Protein AF-A0A822BQE5-F1 (afdb_monomer_lite)

InterPro domains:
  IPR013320 Concanavalin A-like lectin/glucanase domain superfamily [SSF49899] (1-48)

pLDDT: mean 92.34, std 3.63, range [80.56, 96.69]

Structure (mmCIF, N/CA/C/O backbone):
data_AF-A0A822BQE5-F1
#
_entry.id   AF-A0A822BQE5-F1
#
loop_
_atom_site.group_PDB
_atom_site.id
_atom_site.type_symbol
_atom_site.label_atom_id
_atom_site.label_alt_id
_atom_site.label_comp_id
_atom_site.label_asym_id
_atom_site.label_entity_id
_atom_site.label_seq_id
_atom_site.pdbx_PDB_ins_code
_atom_site.Cartn_x
_atom_site.Cartn_y
_atom_site.Cartn_z
_atom_site.occupancy
_atom_site.B_iso_or_equiv
_atom_site.auth_seq_id
_atom_site.auth_comp_id
_atom_site.auth_asym_id
_atom_site.auth_atom_id
_atom_site.pdbx_PDB_model_num
ATOM 1 N N . MET A 1 1 ? 10.493 -0.266 -9.839 1.00 83.56 1 MET A N 1
ATOM 2 C CA . MET A 1 1 ? 10.597 -1.739 -9.721 1.00 83.56 1 MET A CA 1
ATOM 3 C C . MET A 1 1 ? 11.284 -2.212 -10.987 1.00 83.56 1 MET A C 1
ATOM 5 O O . MET A 1 1 ? 10.797 -1.836 -12.036 1.00 83.56 1 MET A O 1
ATOM 9 N N . LEU A 1 2 ? 12.421 -2.908 -10.936 1.00 86.81 2 LEU A N 1
ATOM 10 C CA . LEU A 1 2 ? 13.191 -3.242 -12.145 1.00 86.81 2 LEU A CA 1
ATOM 11 C C . LEU A 1 2 ? 13.390 -4.757 -12.283 1.00 86.81 2 LEU A C 1
ATOM 13 O O . LEU A 1 2 ? 13.972 -5.361 -11.389 1.00 86.81 2 LEU A O 1
ATOM 17 N N . GLY A 1 3 ? 12.924 -5.330 -13.396 1.00 88.56 3 GLY A N 1
ATOM 18 C CA . GLY A 1 3 ? 12.949 -6.761 -13.724 1.00 88.56 3 GLY A CA 1
ATOM 19 C C . GLY A 1 3 ? 11.570 -7.277 -14.158 1.00 88.56 3 GLY A C 1
ATOM 20 O O . GLY A 1 3 ? 10.565 -6.881 -13.574 1.00 88.56 3 GLY A O 1
ATOM 21 N N . GLU A 1 4 ? 11.524 -8.153 -15.166 1.00 80.56 4 GLU A N 1
ATOM 22 C CA . GLU A 1 4 ? 10.286 -8.766 -15.689 1.00 80.56 4 GLU A CA 1
ATOM 23 C C . GLU A 1 4 ? 9.579 -9.622 -14.624 1.00 80.56 4 GLU A C 1
ATOM 25 O O . GLU A 1 4 ? 8.366 -9.531 -14.458 1.00 80.56 4 GLU A O 1
ATOM 30 N N . ASP A 1 5 ? 10.362 -10.327 -1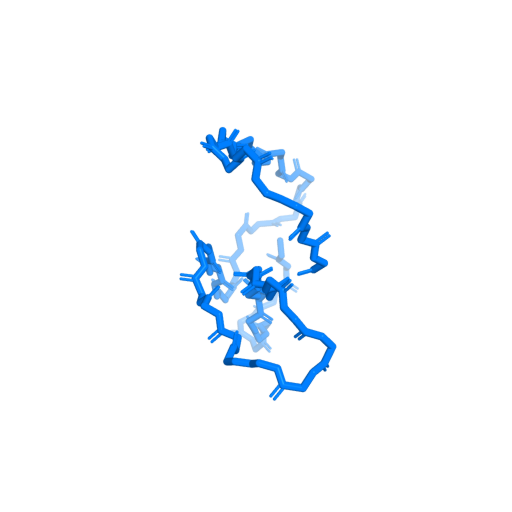3.802 1.00 88.50 5 ASP A N 1
ATOM 31 C CA . ASP A 1 5 ? 9.888 -11.106 -12.650 1.00 88.50 5 ASP A CA 1
ATOM 32 C C . ASP A 1 5 ? 9.815 -10.286 -11.348 1.00 88.50 5 ASP A C 1
ATOM 34 O O . ASP A 1 5 ? 9.745 -10.842 -10.245 1.00 88.5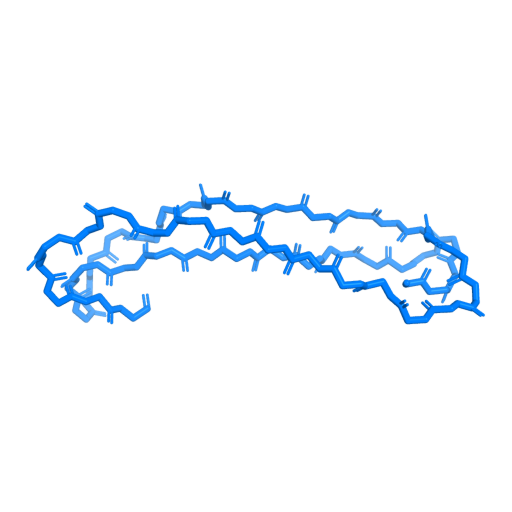0 5 ASP A O 1
ATOM 38 N N . MET A 1 6 ? 9.861 -8.949 -11.425 1.00 84.19 6 MET A N 1
ATOM 39 C CA . MET A 1 6 ? 9.586 -8.123 -10.250 1.00 84.19 6 MET A CA 1
ATOM 40 C C . MET A 1 6 ? 8.150 -8.375 -9.817 1.00 84.19 6 MET A C 1
ATOM 42 O O . MET A 1 6 ? 7.221 -8.021 -10.536 1.00 84.19 6 MET A O 1
ATOM 46 N N . GLY A 1 7 ? 7.993 -8.984 -8.642 1.00 92.50 7 GLY A N 1
ATOM 47 C CA . GLY A 1 7 ? 6.701 -9.376 -8.088 1.00 92.50 7 GLY A CA 1
ATOM 48 C C . GLY A 1 7 ? 5.773 -8.197 -7.778 1.00 92.50 7 GLY A C 1
ATOM 49 O O . GLY A 1 7 ? 5.651 -7.230 -8.527 1.00 92.50 7 GLY A O 1
ATOM 50 N N . GLU A 1 8 ? 5.073 -8.263 -6.653 1.00 95.19 8 GLU A N 1
ATOM 51 C CA . GLU A 1 8 ? 4.069 -7.257 -6.308 1.00 95.19 8 GLU A CA 1
ATOM 52 C C . GLU A 1 8 ? 4.447 -6.480 -5.051 1.00 95.19 8 GLU A C 1
ATOM 54 O O . GLU A 1 8 ? 4.879 -7.050 -4.049 1.00 95.19 8 GLU A O 1
ATOM 59 N N . LEU A 1 9 ? 4.202 -5.172 -5.078 1.00 94.56 9 LEU A N 1
ATOM 60 C CA . LEU A 1 9 ? 4.133 -4.335 -3.890 1.00 94.56 9 LEU A CA 1
ATOM 61 C C . LEU A 1 9 ? 2.673 -3.970 -3.649 1.00 94.56 9 LEU A C 1
ATOM 63 O O . LEU A 1 9 ? 2.069 -3.202 -4.397 1.00 94.56 9 LEU A O 1
ATOM 67 N N . ASN A 1 10 ? 2.122 -4.504 -2.567 1.00 96.50 10 ASN A N 1
ATOM 68 C CA . ASN A 1 10 ? 0.746 -4.283 -2.157 1.00 96.50 10 ASN A CA 1
ATOM 69 C C . ASN A 1 10 ? 0.728 -3.561 -0.806 1.00 96.50 10 ASN A C 1
ATOM 71 O O . ASN A 1 10 ? 1.408 -3.977 0.129 1.00 96.50 10 ASN A O 1
ATOM 75 N N . ILE A 1 11 ? -0.057 -2.491 -0.702 1.00 95.94 11 ILE A N 1
ATOM 76 C CA . ILE A 1 11 ? -0.281 -1.761 0.548 1.00 95.94 11 ILE A CA 1
ATOM 77 C C . ILE A 1 11 ? -1.677 -2.112 1.039 1.00 95.94 11 ILE A C 1
ATOM 79 O O . ILE A 1 11 ? -2.657 -2.045 0.287 1.00 95.94 11 ILE A O 1
ATOM 83 N N . TYR A 1 12 ? -1.750 -2.468 2.313 1.00 96.25 12 TYR A N 1
ATOM 84 C CA . TYR A 1 12 ? -2.980 -2.807 3.004 1.00 96.25 12 TYR A CA 1
ATOM 85 C C . TYR A 1 12 ? -3.173 -1.877 4.195 1.00 96.25 12 TYR A C 1
ATOM 87 O O . TYR A 1 12 ? -2.214 -1.296 4.692 1.00 96.25 12 TYR A O 1
ATOM 95 N N . VAL A 1 13 ? -4.414 -1.780 4.654 1.00 95.94 13 VAL A N 1
ATOM 96 C CA . VAL A 1 13 ? -4.783 -1.169 5.928 1.00 95.94 13 VAL A CA 1
ATOM 97 C C . VAL A 1 13 ? -5.529 -2.191 6.769 1.00 95.94 13 VAL A C 1
ATOM 99 O O . VAL A 1 13 ? -6.383 -2.930 6.268 1.00 95.94 13 VAL A O 1
ATOM 102 N N . ARG A 1 14 ? -5.210 -2.228 8.060 1.00 95.75 14 ARG A N 1
ATOM 103 C CA . ARG A 1 14 ? -5.882 -3.029 9.077 1.00 95.75 14 ARG A CA 1
ATOM 104 C C . ARG A 1 14 ? -6.276 -2.137 10.251 1.00 95.75 14 ARG A C 1
ATOM 106 O O . ARG A 1 14 ? -5.440 -1.453 10.822 1.00 95.75 14 ARG A O 1
ATOM 113 N N . PHE A 1 15 ? -7.538 -2.196 10.668 1.00 92.56 15 PHE A N 1
ATOM 114 C CA . PHE A 1 15 ? -8.048 -1.375 11.781 1.00 92.56 15 PHE A CA 1
ATOM 115 C C . PHE A 1 15 ? -7.918 -2.026 13.164 1.00 92.56 15 PHE A C 1
ATOM 117 O O . PHE A 1 15 ? -7.928 -1.343 14.181 1.00 92.56 15 PHE A O 1
ATOM 124 N N . TYR A 1 16 ? -7.796 -3.351 13.218 1.00 92.12 16 TYR A N 1
ATOM 125 C CA . TYR A 1 16 ? -7.719 -4.121 14.463 1.00 92.12 16 TYR A CA 1
ATOM 126 C C . TYR A 1 16 ? -6.600 -5.144 14.345 1.00 92.12 16 TYR A C 1
ATOM 128 O O . TYR A 1 16 ? -6.470 -5.734 13.281 1.00 92.12 16 TYR A O 1
ATOM 136 N N . SER A 1 17 ? -5.839 -5.440 15.399 1.00 87.44 17 SER A N 1
ATOM 137 C CA . SER A 1 17 ? -4.657 -6.317 15.294 1.00 87.44 17 SER A CA 1
ATOM 138 C C . SER A 1 17 ? -4.935 -7.692 14.673 1.00 87.44 17 SER A C 1
ATOM 14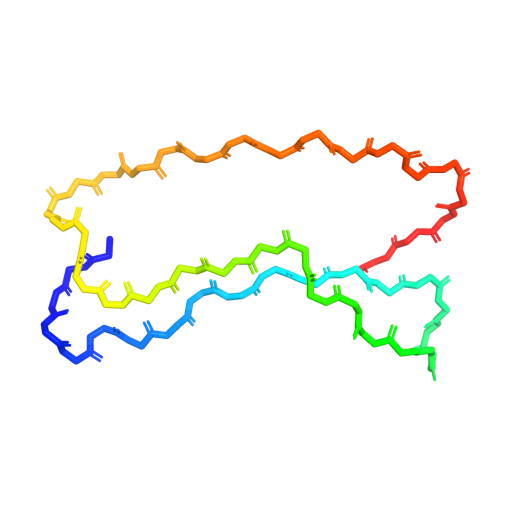0 O O . SER A 1 17 ? -4.072 -8.199 13.967 1.00 87.44 17 SER A O 1
ATOM 142 N N . ASN A 1 18 ? -6.145 -8.242 14.824 1.00 88.25 18 ASN A N 1
ATOM 143 C CA . ASN A 1 18 ? -6.593 -9.494 14.186 1.00 88.25 18 ASN A CA 1
ATOM 144 C C . ASN A 1 18 ? -7.743 -9.289 13.178 1.00 88.25 18 ASN A C 1
ATOM 146 O O . ASN A 1 18 ? -8.472 -10.223 12.855 1.00 88.25 18 ASN A O 1
ATOM 150 N N . GLY A 1 19 ? -7.942 -8.053 12.719 1.00 88.62 19 GLY A N 1
ATOM 151 C CA . GLY A 1 19 ? -8.951 -7.690 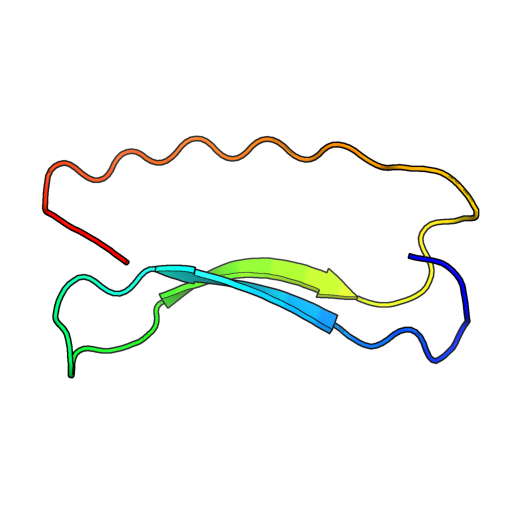11.730 1.00 88.62 19 GLY A CA 1
ATOM 152 C C . GLY A 1 19 ? -8.509 -7.963 10.288 1.00 88.62 19 GLY A C 1
ATOM 153 O O . GLY A 1 19 ? -7.338 -8.265 10.034 1.00 88.62 19 GLY A O 1
ATOM 154 N N . PRO A 1 20 ? -9.438 -7.830 9.328 1.00 94.31 20 PRO A N 1
ATOM 155 C CA . PRO A 1 20 ? -9.140 -8.046 7.920 1.00 94.31 20 PRO A CA 1
ATOM 156 C C . PRO A 1 20 ? -8.119 -7.024 7.405 1.00 94.31 20 PRO A C 1
ATOM 158 O O . PRO A 1 20 ? -8.146 -5.850 7.779 1.00 94.31 20 PRO A O 1
ATOM 161 N N . LEU A 1 21 ? -7.234 -7.481 6.518 1.00 95.44 21 LEU A N 1
ATOM 162 C CA . LEU A 1 21 ? -6.387 -6.609 5.709 1.00 95.44 21 LEU A CA 1
ATOM 163 C C . LEU A 1 21 ? -7.190 -6.128 4.499 1.00 95.44 21 LEU A C 1
ATOM 165 O O . LEU A 1 21 ? -7.666 -6.939 3.706 1.00 95.44 21 LEU A O 1
ATOM 169 N N . VAL A 1 22 ? -7.310 -4.814 4.336 1.00 94.75 22 VAL A N 1
ATOM 170 C CA . VAL A 1 22 ? -7.966 -4.189 3.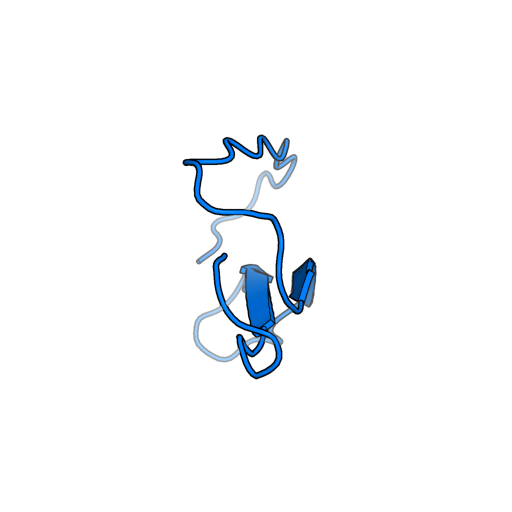184 1.00 94.75 22 VAL A CA 1
ATOM 171 C C . VAL A 1 22 ? -6.891 -3.667 2.245 1.00 94.75 22 VAL A C 1
ATOM 173 O O . VAL A 1 22 ? -6.127 -2.784 2.624 1.00 94.75 22 VAL A O 1
ATOM 176 N N . LYS A 1 23 ? -6.801 -4.209 1.027 1.00 96.19 23 LYS A N 1
ATOM 177 C CA . LYS A 1 23 ? -5.848 -3.726 0.017 1.00 96.19 23 LYS A CA 1
ATOM 178 C C . LYS A 1 23 ? -6.266 -2.333 -0.440 1.00 96.19 23 LYS A C 1
ATOM 180 O O . LYS A 1 23 ? -7.384 -2.164 -0.916 1.00 96.19 23 LYS A O 1
ATOM 185 N N . ILE A 1 24 ? -5.370 -1.360 -0.328 1.00 96.44 24 ILE A N 1
ATOM 186 C CA . ILE A 1 24 ? -5.628 0.031 -0.734 1.00 96.44 24 ILE A CA 1
ATOM 187 C C . ILE A 1 24 ? -4.763 0.476 -1.911 1.00 96.44 24 ILE A C 1
ATOM 189 O O . ILE A 1 24 ? -5.087 1.449 -2.585 1.00 96.44 24 ILE A O 1
ATOM 193 N N . PHE A 1 25 ? -3.672 -0.240 -2.177 1.00 96.69 25 PHE A N 1
ATOM 194 C CA . PHE A 1 25 ? -2.813 0.012 -3.324 1.00 96.69 25 PHE A CA 1
ATOM 195 C C . PHE A 1 25 ? -2.075 -1.262 -3.728 1.00 96.69 25 PHE A C 1
ATOM 197 O O . PHE A 1 25 ? -1.827 -2.148 -2.908 1.00 96.69 25 PHE A O 1
ATOM 204 N N . GLY A 1 26 ? -1.733 -1.356 -5.007 1.00 94.94 26 GLY A N 1
ATOM 205 C CA . GLY A 1 26 ? -0.981 -2.470 -5.556 1.00 94.94 26 GLY A CA 1
ATOM 206 C C . GLY A 1 26 ? -0.254 -2.053 -6.819 1.00 94.94 26 GLY A C 1
ATOM 207 O O . GLY A 1 26 ? -0.832 -1.399 -7.687 1.00 94.94 26 GLY A O 1
ATOM 208 N N . VAL A 1 27 ? 1.009 -2.442 -6.917 1.00 94.81 27 VAL A N 1
ATOM 209 C CA . VAL A 1 27 ? 1.815 -2.322 -8.128 1.00 94.81 27 VAL A CA 1
ATOM 210 C C . VAL A 1 27 ? 2.517 -3.641 -8.381 1.00 94.81 27 VAL A C 1
ATOM 212 O O . VAL A 1 27 ? 3.004 -4.277 -7.452 1.00 94.81 27 VAL A O 1
ATOM 215 N N . SER A 1 28 ? 2.552 -4.047 -9.638 1.00 94.06 28 SER A N 1
ATOM 216 C CA . SER A 1 28 ? 3.203 -5.269 -10.089 1.00 94.06 28 SER A CA 1
ATOM 217 C C . SER A 1 28 ? 4.190 -4.957 -11.204 1.00 94.06 28 SER A C 1
ATOM 219 O O . SER A 1 28 ? 4.056 -3.928 -11.886 1.00 94.06 28 SER A O 1
ATOM 221 N N . GLY A 1 29 ? 5.158 -5.855 -11.375 1.00 92.62 29 GLY A N 1
ATOM 222 C CA . GLY A 1 29 ? 6.015 -5.903 -12.548 1.00 92.62 29 GLY A CA 1
ATOM 223 C C . GLY A 1 29 ? 7.074 -4.810 -12.609 1.00 92.62 29 GLY A C 1
ATOM 224 O O . GLY A 1 29 ? 7.305 -4.025 -11.677 1.00 92.62 29 GLY A O 1
ATOM 225 N N . GLU A 1 30 ? 7.726 -4.767 -13.763 1.00 91.94 30 GLU A N 1
ATOM 226 C CA . GLU A 1 30 ? 8.693 -3.740 -14.095 1.00 91.94 30 GLU A CA 1
ATOM 227 C C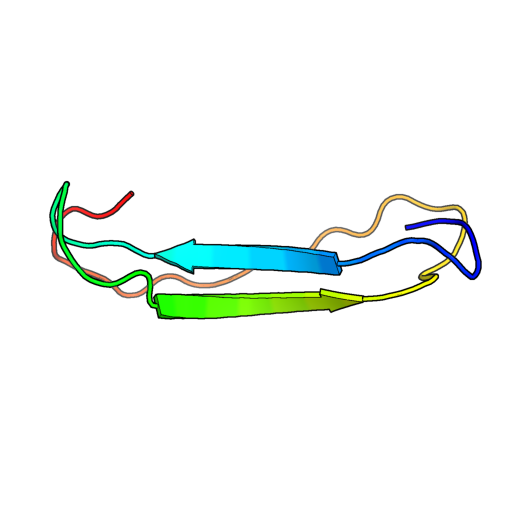 . GLU A 1 30 ? 8.024 -2.359 -14.197 1.00 91.94 30 GLU A C 1
ATOM 229 O O . GLU A 1 30 ? 6.950 -2.176 -14.766 1.00 91.94 30 GLU A O 1
ATOM 234 N N . ARG A 1 31 ? 8.699 -1.354 -13.648 1.00 90.69 31 ARG A N 1
ATOM 235 C CA . ARG A 1 31 ? 8.353 0.067 -13.714 1.00 90.69 31 ARG A CA 1
ATOM 236 C C . ARG A 1 31 ? 9.561 0.936 -14.061 1.00 90.69 31 ARG A C 1
ATOM 238 O O . ARG A 1 31 ? 9.528 2.133 -13.822 1.00 90.69 31 ARG A O 1
ATOM 245 N N . GLY A 1 32 ? 10.623 0.333 -14.589 1.00 91.31 32 GLY A N 1
ATOM 246 C CA . GLY A 1 32 ? 11.856 1.002 -14.981 1.00 91.31 32 GLY A CA 1
ATOM 247 C C . GLY A 1 32 ? 12.893 1.160 -13.865 1.00 91.31 32 GLY A C 1
ATOM 248 O O . GLY A 1 32 ? 12.626 0.976 -12.669 1.00 91.31 32 GLY A O 1
ATOM 249 N N . ASN A 1 33 ? 14.113 1.501 -14.291 1.00 92.62 33 ASN A N 1
ATOM 250 C CA . ASN A 1 33 ? 15.286 1.684 -13.435 1.00 92.62 33 ASN A CA 1
ATOM 251 C C . ASN A 1 33 ? 15.340 3.099 -12.838 1.00 92.62 33 ASN A C 1
ATOM 253 O O . ASN A 1 33 ? 16.262 3.874 -13.088 1.00 92.62 33 ASN A O 1
ATOM 257 N N . PHE A 1 34 ? 14.299 3.465 -12.099 1.00 93.62 34 PHE A N 1
ATOM 258 C CA . PHE A 1 34 ? 14.215 4.743 -11.404 1.00 93.62 34 PHE A CA 1
ATOM 259 C C . PHE A 1 34 ? 13.344 4.627 -10.154 1.00 93.62 34 PHE A C 1
ATOM 261 O O . PHE A 1 34 ? 12.495 3.738 -10.021 1.00 93.62 34 PHE A O 1
ATOM 268 N N . TRP A 1 35 ? 13.568 5.544 -9.215 1.00 92.94 35 TRP A N 1
ATOM 269 C CA . TRP A 1 35 ? 12.746 5.670 -8.019 1.00 92.94 35 TRP A CA 1
ATOM 270 C C . TRP A 1 35 ? 11.430 6.359 -8.370 1.00 92.94 35 TRP A C 1
ATOM 272 O O . TRP A 1 35 ? 11.421 7.498 -8.832 1.00 92.94 35 TRP A O 1
ATOM 282 N N . ILE A 1 36 ? 10.315 5.665 -8.139 1.00 92.88 36 ILE A N 1
ATOM 283 C CA . ILE A 1 36 ? 8.968 6.193 -8.367 1.00 92.88 36 ILE A CA 1
ATOM 284 C C . ILE A 1 36 ? 8.344 6.520 -7.020 1.00 92.88 36 ILE A C 1
ATOM 286 O O . ILE A 1 36 ? 8.196 5.644 -6.167 1.00 92.88 36 ILE A O 1
ATOM 290 N N . ARG A 1 37 ? 7.945 7.779 -6.844 1.00 95.06 37 ARG A N 1
ATOM 291 C CA . ARG A 1 37 ? 7.169 8.221 -5.686 1.00 95.06 37 ARG A CA 1
ATOM 292 C C . ARG A 1 37 ? 5.681 8.027 -5.965 1.00 95.06 37 ARG A C 1
ATOM 294 O O . ARG A 1 37 ? 5.172 8.517 -6.967 1.00 95.06 37 ARG A O 1
ATOM 301 N N . HIS A 1 38 ? 4.992 7.347 -5.053 1.00 93.88 38 HIS A N 1
ATOM 302 C CA . HIS A 1 38 ? 3.534 7.267 -5.022 1.00 93.88 38 HIS A CA 1
ATOM 303 C C . HIS A 1 38 ? 3.012 7.949 -3.759 1.00 93.88 38 HIS A C 1
ATOM 305 O O . HIS A 1 38 ? 3.581 7.788 -2.681 1.00 93.88 38 HIS A O 1
ATOM 311 N N . GLU A 1 39 ? 1.924 8.698 -3.902 1.00 96.12 39 GLU A N 1
ATOM 312 C CA . GLU A 1 39 ? 1.240 9.360 -2.796 1.00 96.12 39 GLU A CA 1
ATOM 313 C C . GLU A 1 39 ? -0.188 8.844 -2.714 1.00 96.12 39 GLU A C 1
ATOM 315 O O . GLU A 1 39 ? -0.903 8.804 -3.716 1.00 96.12 39 GLU A O 1
ATOM 320 N N . LEU A 1 40 ? -0.597 8.440 -1.514 1.00 94.06 40 LEU A N 1
ATOM 321 C CA . LEU A 1 40 ? -1.940 7.955 -1.249 1.00 94.06 40 LEU A CA 1
ATOM 322 C C . LEU A 1 40 ? -2.533 8.742 -0.089 1.00 94.06 40 LEU A C 1
ATOM 324 O O . LEU A 1 40 ? -1.979 8.775 1.009 1.00 94.06 40 LEU A O 1
ATOM 328 N N . LYS A 1 41 ? -3.681 9.371 -0.334 1.00 94.75 41 LYS A N 1
ATOM 329 C CA . LYS A 1 41 ? -4.430 10.061 0.711 1.00 94.75 41 LYS A CA 1
ATOM 330 C C . LYS A 1 41 ? -5.213 9.035 1.525 1.00 94.75 41 LYS A C 1
ATOM 332 O O . LYS A 1 41 ? -6.124 8.402 1.002 1.00 94.75 41 LYS A O 1
ATOM 337 N N . LEU A 1 42 ? -4.887 8.912 2.808 1.00 93.12 42 LEU A N 1
ATOM 338 C CA . LEU A 1 42 ? -5.652 8.112 3.761 1.00 93.12 42 LEU A CA 1
ATOM 339 C C . LEU A 1 42 ? -6.650 9.018 4.484 1.00 93.12 42 LEU A C 1
ATOM 341 O O . LEU A 1 42 ? -6.266 10.041 5.046 1.00 93.12 42 LEU A O 1
ATOM 345 N N . SER A 1 43 ? -7.932 8.660 4.461 1.00 92.62 43 SER A N 1
ATOM 346 C CA . SER A 1 43 ? -9.012 9.422 5.110 1.00 92.62 43 SER A CA 1
ATOM 347 C C . SER A 1 43 ? -9.619 8.689 6.307 1.00 92.62 43 SER A C 1
ATOM 349 O O . SER A 1 43 ? -10.779 8.912 6.650 1.00 92.62 43 SER A O 1
ATOM 351 N N . TYR A 1 44 ? -8.861 7.783 6.923 1.00 91.25 44 TYR A N 1
ATOM 352 C CA . TYR A 1 44 ? -9.310 7.032 8.090 1.00 91.25 44 TYR A CA 1
ATOM 353 C C . TYR A 1 44 ? -9.153 7.867 9.360 1.00 91.25 44 TYR A C 1
ATOM 355 O O . TYR A 1 44 ? -8.095 8.438 9.611 1.00 91.25 44 TYR A O 1
ATOM 363 N N . THR A 1 45 ? -10.214 7.934 10.160 1.00 91.12 45 THR A N 1
ATOM 364 C CA . THR A 1 45 ? -10.238 8.649 11.448 1.00 91.12 45 THR A CA 1
ATOM 365 C C . THR A 1 45 ? -10.009 7.723 12.642 1.00 91.12 45 THR A C 1
ATOM 367 O O . THR A 1 45 ? -9.748 8.185 13.748 1.00 91.12 45 THR A O 1
ATOM 370 N N . THR A 1 46 ? -10.093 6.412 12.427 1.00 90.56 46 THR A N 1
ATOM 371 C CA . THR A 1 46 ? -9.793 5.366 13.407 1.00 90.56 46 THR A CA 1
ATOM 372 C C . THR A 1 46 ? -8.337 4.926 13.300 1.00 90.56 46 THR A C 1
ATOM 374 O O . THR A 1 46 ? -7.756 4.993 12.218 1.00 90.56 46 THR A O 1
ATOM 377 N N . ALA A 1 47 ? -7.759 4.422 14.395 1.00 92.25 47 ALA A N 1
ATOM 378 C CA . ALA A 1 47 ? -6.416 3.845 14.380 1.00 92.25 47 ALA A CA 1
ATOM 379 C C . ALA A 1 47 ? -6.305 2.710 13.343 1.00 92.25 47 ALA A C 1
ATOM 381 O O . ALA A 1 47 ? -7.237 1.920 13.173 1.00 92.25 47 ALA A O 1
ATOM 382 N N . PHE A 1 48 ? -5.171 2.651 12.648 1.00 93.44 48 PHE A N 1
ATOM 383 C CA . PHE A 1 48 ? -4.873 1.641 11.640 1.00 93.44 48 PHE A CA 1
ATOM 384 C C . PHE A 1 48 ? -3.388 1.268 11.659 1.00 93.44 48 PHE A C 1
ATOM 386 O O . PHE A 1 48 ? -2.562 2.015 12.186 1.00 93.44 48 PHE A O 1
ATOM 393 N N . GLN A 1 49 ? -3.073 0.119 11.069 1.00 86.56 49 GLN A N 1
ATOM 394 C CA . GLN A 1 49 ? -1.726 -0.379 10.801 1.00 86.56 49 GLN A CA 1
ATOM 395 C C . GLN A 1 49 ? -1.646 -1.019 9.414 1.00 86.56 49 GLN A C 1
ATOM 397 O O . GLN A 1 49 ? -2.721 -1.353 8.855 1.00 86.56 49 GLN A O 1
#

Secondary structure (DSSP, 8-state):
--STT--EEEEEE-SSTTSPPEEEEEEES---SS-----------S---

Organism: NCBI:txid392032

Sequence (49 aa):
MLGEDMGELNIYVRFYSNGPLVKIFGVSGERGNFWIRHELKLSYTTAFQ

Foldseek 3Di:
DADQQFAKDWDWKDQDPPGDTHTDDMDGGHPDDDDDDDDDDDPDPGDID

Radius of gyration: 13.73 Å; chains: 1; bounding box: 26×21×31 Å